Protein AF-A0AAV6ATI9-F1 (afdb_monomer_lite)

Secondary structure (DSSP, 8-state):
-EE-HHHHHHHHHHHHTT----EEEEES--EE-S-HHHHHHHHHHTT---GGGSTT-S--SBSHHHHHHTT-SEEEEEESSSTT--SEE--TTSPPPS--

Structure (mmCIF, N/CA/C/O backbone):
data_AF-A0AAV6ATI9-F1
#
_entry.id   AF-A0AAV6ATI9-F1
#
loop_
_atom_site.group_PDB
_atom_site.id
_atom_site.type_symbol
_atom_site.label_atom_id
_atom_site.label_alt_id
_atom_site.label_comp_id
_atom_site.label_asym_id
_atom_site.label_entity_id
_atom_site.label_seq_id
_atom_site.pdbx_PDB_ins_code
_atom_site.Cartn_x
_atom_site.Cartn_y
_atom_site.Cartn_z
_atom_site.occupancy
_atom_site.B_iso_or_equiv
_atom_site.auth_seq_id
_atom_site.auth_comp_id
_atom_site.auth_asym_id
_atom_site.auth_atom_id
_atom_site.pdbx_PDB_model_num
ATOM 1 N N . MET A 1 1 ? 1.048 8.694 -10.095 1.00 77.44 1 MET A N 1
ATOM 2 C CA . MET A 1 1 ? -0.210 7.931 -10.360 1.00 77.44 1 MET A CA 1
ATOM 3 C C . MET A 1 1 ? -0.442 7.092 -9.121 1.00 77.44 1 MET A C 1
ATOM 5 O O . MET A 1 1 ? 0.537 6.616 -8.569 1.00 77.44 1 MET A O 1
ATOM 9 N N . GLY A 1 2 ? -1.668 6.947 -8.622 1.00 93.56 2 GLY A N 1
ATOM 10 C CA . GLY A 1 2 ? -1.805 6.323 -7.310 1.00 93.56 2 GLY A CA 1
ATOM 11 C C . GLY A 1 2 ? -3.221 6.157 -6.806 1.00 93.56 2 GLY A C 1
ATOM 12 O O . GLY A 1 2 ? -4.196 6.407 -7.516 1.00 93.56 2 GLY A O 1
ATOM 13 N N . LEU A 1 3 ? -3.319 5.747 -5.547 1.00 97.81 3 LEU A N 1
ATOM 14 C CA . LEU A 1 3 ? -4.581 5.504 -4.876 1.00 97.81 3 LEU A CA 1
ATOM 15 C C . LEU A 1 3 ? -5.153 6.814 -4.342 1.00 97.81 3 LEU A C 1
ATOM 17 O O . LEU A 1 3 ? -4.569 7.462 -3.474 1.00 97.81 3 LEU A O 1
ATOM 21 N N . ASP A 1 4 ? -6.326 7.185 -4.843 1.00 97.94 4 ASP A N 1
ATOM 22 C CA . ASP A 1 4 ? -7.179 8.170 -4.192 1.00 97.94 4 ASP A CA 1
ATOM 23 C C . ASP A 1 4 ? -8.079 7.503 -3.137 1.00 97.94 4 ASP A C 1
ATOM 25 O O . ASP A 1 4 ? -8.059 6.288 -2.909 1.00 97.94 4 ASP A O 1
ATOM 29 N N . ILE A 1 5 ? -8.914 8.307 -2.483 1.00 97.94 5 ILE A N 1
ATOM 30 C CA . ILE A 1 5 ? -9.804 7.814 -1.432 1.00 97.94 5 ILE A CA 1
ATOM 31 C C . ILE A 1 5 ? -10.829 6.783 -1.923 1.00 97.94 5 ILE A C 1
ATOM 33 O O . ILE A 1 5 ? -11.239 5.910 -1.154 1.00 97.94 5 ILE A O 1
ATOM 37 N N . ASN A 1 6 ? -11.258 6.861 -3.181 1.00 98.25 6 ASN A N 1
ATOM 38 C CA . ASN A 1 6 ? -12.245 5.938 -3.729 1.00 98.25 6 ASN A CA 1
ATOM 39 C C . ASN A 1 6 ? -11.590 4.605 -4.095 1.00 98.25 6 ASN A C 1
ATOM 41 O O . ASN A 1 6 ? -12.163 3.557 -3.799 1.00 98.25 6 ASN A O 1
ATOM 45 N N . ALA A 1 7 ? -10.368 4.630 -4.630 1.00 98.31 7 ALA A N 1
ATOM 46 C CA . ALA A 1 7 ? -9.561 3.436 -4.850 1.00 98.31 7 ALA A CA 1
ATOM 47 C C . ALA A 1 7 ? -9.289 2.702 -3.527 1.00 98.31 7 ALA A C 1
ATOM 49 O O . ALA A 1 7 ? -9.504 1.494 -3.433 1.00 98.31 7 ALA A O 1
ATOM 50 N N . VAL A 1 8 ? -8.925 3.427 -2.462 1.00 98.44 8 VAL A N 1
ATOM 51 C CA . VAL A 1 8 ? -8.765 2.843 -1.118 1.00 98.44 8 VAL A CA 1
ATOM 52 C C . VAL A 1 8 ? -10.062 2.190 -0.628 1.00 98.44 8 VAL A C 1
ATOM 54 O O . VAL A 1 8 ? -10.046 1.053 -0.155 1.00 98.44 8 VAL A O 1
ATOM 57 N N . ARG A 1 9 ? -11.203 2.877 -0.756 1.00 98.56 9 ARG A N 1
ATOM 58 C CA . ARG A 1 9 ? -12.514 2.334 -0.357 1.00 98.56 9 ARG A CA 1
ATOM 59 C C . ARG A 1 9 ? -12.896 1.089 -1.149 1.00 98.56 9 ARG A C 1
ATOM 61 O O . ARG A 1 9 ? -13.457 0.158 -0.576 1.00 98.56 9 ARG A O 1
ATOM 68 N N . PHE A 1 10 ? -12.565 1.048 -2.435 1.00 98.62 10 PHE A N 1
ATOM 69 C CA . PHE A 1 10 ? -12.754 -0.135 -3.262 1.00 98.62 10 PHE A CA 1
ATOM 70 C C . PHE A 1 10 ? -11.916 -1.320 -2.756 1.00 98.62 10 PHE A C 1
ATOM 72 O O . PHE A 1 10 ? -12.455 -2.411 -2.583 1.00 98.62 10 PHE A O 1
ATOM 79 N N . LEU A 1 11 ? -10.639 -1.107 -2.421 1.00 98.56 11 LEU A N 1
ATOM 80 C CA . LEU A 1 11 ? -9.776 -2.153 -1.852 1.00 98.56 11 LEU A CA 1
ATOM 81 C C . LEU A 1 11 ? -10.281 -2.649 -0.490 1.00 98.56 11 LEU A C 1
ATOM 83 O O . LEU A 1 11 ? -10.259 -3.849 -0.215 1.00 98.56 11 LEU A O 1
ATOM 87 N N . ILE A 1 12 ? -10.799 -1.747 0.345 1.00 98.75 12 ILE A N 1
ATOM 88 C CA . ILE A 1 12 ? -11.470 -2.103 1.602 1.00 98.75 12 ILE A CA 1
ATOM 89 C C . ILE A 1 12 ? -12.710 -2.967 1.338 1.00 98.75 12 ILE A C 1
ATOM 91 O O . ILE A 1 12 ? -12.897 -3.994 1.993 1.00 98.75 12 ILE A O 1
ATOM 95 N N . ALA A 1 13 ? -13.551 -2.586 0.375 1.00 98.75 13 ALA A N 1
ATOM 96 C CA . ALA A 1 13 ? -14.732 -3.362 0.005 1.00 98.75 13 ALA A CA 1
ATOM 97 C C . ALA A 1 13 ? -14.352 -4.759 -0.513 1.00 98.75 13 ALA A C 1
ATOM 99 O O . ALA A 1 13 ? -14.963 -5.748 -0.105 1.00 98.75 13 ALA A O 1
ATOM 100 N N . ALA A 1 14 ? -13.304 -4.859 -1.334 1.00 98.56 14 ALA A N 1
ATOM 101 C CA . ALA A 1 14 ? -12.760 -6.129 -1.804 1.00 98.56 14 ALA A CA 1
ATOM 102 C C . ALA A 1 14 ? -12.282 -6.999 -0.630 1.00 98.56 14 ALA A C 1
ATOM 104 O O . ALA A 1 14 ? -12.669 -8.166 -0.526 1.00 98.56 14 ALA A O 1
ATOM 105 N N . ARG A 1 15 ? -11.534 -6.417 0.320 1.00 98.44 15 ARG A N 1
ATOM 106 C CA . ARG A 1 15 ? -11.069 -7.122 1.524 1.00 98.44 15 ARG A CA 1
ATOM 107 C C . ARG A 1 15 ? -12.224 -7.669 2.357 1.00 98.44 15 ARG A C 1
ATOM 109 O O . ARG A 1 15 ? -12.181 -8.822 2.786 1.00 98.44 15 ARG A O 1
ATOM 116 N N . LYS A 1 16 ? -13.265 -6.858 2.567 1.00 98.19 16 LYS A N 1
ATOM 117 C CA . LYS A 1 16 ? -14.487 -7.255 3.288 1.00 98.19 16 LYS A CA 1
ATOM 118 C C . LYS A 1 16 ? -15.316 -8.296 2.534 1.00 98.19 16 LYS A C 1
ATOM 120 O O . LYS A 1 16 ? -16.075 -9.021 3.165 1.00 98.19 16 LYS A O 1
ATOM 125 N N . SER A 1 17 ? -15.143 -8.392 1.217 1.00 98.44 17 SER A N 1
ATOM 126 C CA . SER A 1 17 ? -15.780 -9.406 0.367 1.00 98.44 17 SER A CA 1
ATOM 127 C 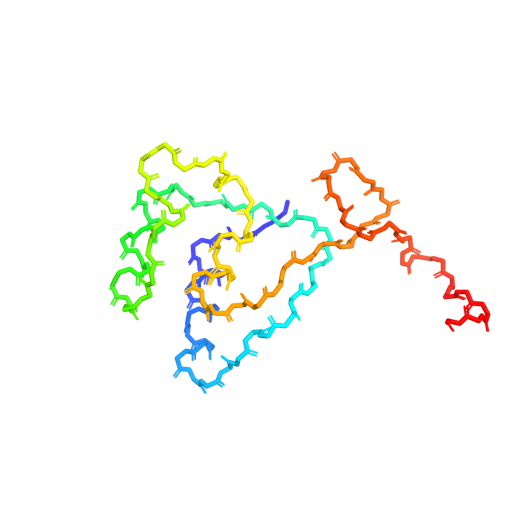C . SER A 1 17 ? -14.991 -10.719 0.297 1.00 98.44 17 SER A C 1
ATOM 129 O O . SER A 1 17 ? -15.372 -11.615 -0.447 1.00 98.44 17 SER A O 1
ATOM 131 N N . GLY A 1 18 ? -13.903 -10.850 1.066 1.00 98.00 18 GLY A N 1
ATOM 132 C CA . GLY A 1 18 ? -13.125 -12.086 1.172 1.00 98.00 18 GLY A CA 1
ATOM 133 C C . GLY A 1 18 ? -11.826 -12.109 0.368 1.00 98.00 18 GLY A C 1
ATOM 134 O O . GLY A 1 18 ? -11.140 -13.124 0.394 1.00 98.00 18 GLY A O 1
ATOM 135 N N . VAL A 1 19 ? -11.447 -11.020 -0.313 1.00 98.12 19 VAL A N 1
ATOM 136 C CA . VAL A 1 19 ? -10.134 -10.949 -0.975 1.00 98.12 19 VAL A CA 1
ATOM 137 C C . VAL A 1 19 ? -9.025 -10.955 0.073 1.00 98.12 19 VAL A C 1
ATOM 139 O O . VAL A 1 19 ? -9.031 -10.145 0.999 1.00 98.12 19 VAL A O 1
ATOM 142 N N . GLU A 1 20 ? -8.043 -11.832 -0.099 1.00 97.56 20 GLU A N 1
ATOM 143 C CA . GLU A 1 20 ? -6.822 -11.862 0.701 1.00 97.56 20 GLU A CA 1
ATOM 144 C C . GLU A 1 20 ? -5.653 -11.343 -0.138 1.00 97.56 20 GLU A C 1
ATOM 146 O O . GLU A 1 20 ? -5.323 -11.920 -1.168 1.00 97.56 20 GLU A O 1
ATOM 151 N N . PHE A 1 21 ? -5.026 -10.243 0.288 1.00 96.94 21 PHE A N 1
ATOM 152 C CA . PHE A 1 21 ? -4.005 -9.573 -0.524 1.00 96.94 21 PHE A CA 1
ATOM 153 C C . PHE A 1 21 ? -2.668 -10.320 -0.613 1.00 96.94 21 PHE A C 1
ATOM 155 O O . PHE A 1 21 ? -1.958 -10.122 -1.589 1.00 96.94 21 PHE A O 1
ATOM 162 N N . GLY A 1 22 ? -2.321 -11.170 0.363 1.00 97.75 22 GLY A N 1
ATOM 163 C CA . GLY A 1 22 ? -1.113 -12.002 0.296 1.00 97.75 22 GLY A CA 1
ATOM 164 C C . GLY A 1 22 ? 0.145 -11.203 -0.065 1.00 97.75 22 GLY A C 1
ATOM 165 O O . GLY A 1 22 ? 0.485 -10.248 0.632 1.00 97.75 22 GLY A O 1
ATOM 166 N N . ASP A 1 23 ? 0.818 -11.598 -1.141 1.00 98.38 23 ASP A N 1
ATOM 167 C CA . ASP A 1 23 ? 1.960 -10.882 -1.706 1.00 98.38 23 ASP A CA 1
ATOM 168 C C . ASP A 1 23 ? 1.493 -9.978 -2.854 1.00 98.38 23 ASP A C 1
ATOM 170 O O . ASP A 1 23 ? 1.005 -10.454 -3.879 1.00 98.38 23 ASP A O 1
ATOM 174 N N . VAL A 1 24 ? 1.612 -8.662 -2.667 1.00 98.25 24 VAL A N 1
ATOM 175 C CA . VAL A 1 24 ? 1.127 -7.654 -3.617 1.00 98.25 24 VAL A CA 1
ATOM 176 C C . VAL A 1 24 ? 2.283 -7.147 -4.470 1.00 98.25 24 VAL A C 1
ATOM 178 O O . VAL A 1 24 ? 3.287 -6.679 -3.936 1.00 98.25 24 VAL A O 1
ATOM 181 N N . LEU A 1 25 ? 2.106 -7.168 -5.791 1.00 97.69 25 LEU A N 1
ATOM 182 C CA . LEU A 1 25 ? 2.976 -6.486 -6.746 1.00 97.69 25 LEU A CA 1
ATOM 183 C C . LEU A 1 25 ? 2.194 -5.366 -7.444 1.00 97.69 25 LEU A C 1
ATOM 185 O O . LEU A 1 25 ? 1.148 -5.628 -8.038 1.00 97.69 25 LEU A O 1
ATOM 189 N N . THR A 1 26 ? 2.692 -4.131 -7.393 1.00 97.19 26 THR A N 1
ATOM 190 C CA . THR A 1 26 ? 2.149 -3.005 -8.169 1.00 97.19 26 THR A CA 1
ATOM 191 C C . THR A 1 26 ? 3.002 -2.716 -9.401 1.00 97.19 26 THR A C 1
ATOM 193 O O . THR A 1 26 ? 4.215 -2.909 -9.379 1.00 97.19 26 THR A O 1
ATOM 196 N N . LEU A 1 27 ? 2.373 -2.221 -10.471 1.00 95.75 27 LEU A N 1
ATOM 197 C CA . LEU A 1 27 ? 3.081 -1.605 -11.597 1.00 95.75 27 LEU A CA 1
ATOM 198 C C . LEU A 1 27 ? 3.277 -0.119 -11.298 1.00 95.75 27 LEU A C 1
ATOM 200 O O . LEU A 1 27 ? 2.300 0.586 -11.036 1.00 95.75 27 LEU A O 1
ATOM 204 N N . GLY A 1 28 ? 4.525 0.331 -11.279 1.00 95.25 28 GLY A N 1
ATOM 205 C CA . GLY A 1 28 ? 4.936 1.570 -10.628 1.00 95.25 28 GLY A CA 1
ATOM 206 C C . GLY A 1 28 ? 4.769 1.510 -9.108 1.00 95.25 28 GLY A C 1
ATOM 207 O O . GLY A 1 28 ? 4.003 0.697 -8.563 1.00 95.25 28 GLY A O 1
ATOM 208 N N . ARG A 1 29 ? 5.476 2.384 -8.390 1.00 95.62 29 ARG A N 1
ATOM 209 C CA . ARG A 1 29 ? 5.230 2.579 -6.958 1.00 95.62 29 ARG A CA 1
ATOM 210 C C . ARG A 1 29 ? 4.048 3.531 -6.804 1.00 95.62 29 ARG A C 1
ATOM 212 O O . ARG A 1 29 ? 4.085 4.667 -7.248 1.00 95.62 29 ARG A O 1
ATOM 219 N N . GLN A 1 30 ? 2.949 3.040 -6.240 1.00 96.88 30 GLN A N 1
ATOM 220 C CA . GLN A 1 30 ? 1.699 3.800 -6.239 1.00 96.88 30 GLN A CA 1
ATOM 221 C C . GLN A 1 30 ? 1.729 4.903 -5.181 1.00 96.88 30 GLN A C 1
ATOM 223 O O . GLN A 1 30 ? 1.862 4.602 -3.993 1.00 96.88 30 GLN A O 1
ATOM 228 N N . ASP A 1 31 ? 1.526 6.153 -5.602 1.00 97.00 31 ASP A N 1
ATOM 229 C CA . ASP A 1 31 ? 1.300 7.268 -4.679 1.00 97.00 31 ASP A CA 1
ATOM 230 C C . ASP A 1 31 ? 0.057 7.008 -3.822 1.00 97.00 31 ASP A C 1
ATOM 232 O O . ASP A 1 31 ? -0.913 6.374 -4.259 1.00 97.00 31 ASP A O 1
ATOM 236 N N . LEU A 1 32 ? 0.031 7.575 -2.623 1.00 97.81 32 LEU A N 1
ATOM 237 C CA . LEU A 1 32 ? -1.164 7.656 -1.803 1.00 97.81 32 LEU A CA 1
ATOM 238 C C . LEU A 1 32 ? -1.655 9.099 -1.737 1.00 97.81 32 LEU A C 1
ATOM 240 O O . LEU A 1 32 ? -1.190 9.920 -0.951 1.00 97.81 32 LEU A O 1
ATOM 244 N N . ASN A 1 33 ? -2.684 9.393 -2.523 1.00 97.31 33 ASN A N 1
ATOM 245 C CA . ASN A 1 33 ? -3.287 10.720 -2.622 1.00 97.31 33 ASN A CA 1
ATOM 246 C C . ASN A 1 33 ? -4.352 10.939 -1.536 1.00 97.31 33 ASN A C 1
ATOM 248 O O . ASN A 1 33 ? -5.458 11.417 -1.802 1.00 97.31 33 ASN A O 1
ATOM 252 N N . VAL A 1 34 ? -4.042 10.545 -0.297 1.00 97.12 34 VAL A N 1
ATOM 253 C CA . VAL A 1 34 ? -4.934 10.656 0.861 1.00 97.12 34 VAL A CA 1
ATOM 254 C C . VAL A 1 34 ? -4.129 11.065 2.088 1.00 97.12 34 VAL A C 1
ATOM 256 O O . VAL A 1 34 ? -3.203 10.373 2.496 1.00 97.12 34 VAL A O 1
ATOM 259 N N . TYR A 1 35 ? -4.527 12.162 2.736 1.00 96.31 35 TYR A N 1
ATOM 260 C CA . TYR A 1 35 ? -3.859 12.615 3.955 1.00 96.31 35 TYR A CA 1
ATOM 261 C C . TYR A 1 35 ? -3.888 11.543 5.063 1.00 96.31 35 TYR A C 1
ATOM 263 O O . TYR A 1 35 ? -4.947 10.943 5.292 1.00 96.31 35 TYR A O 1
ATOM 271 N N . PRO A 1 36 ? -2.801 11.365 5.842 1.00 97.12 36 PRO A N 1
ATOM 272 C CA . PRO A 1 36 ? -2.705 10.307 6.856 1.00 97.12 36 PRO A CA 1
ATOM 273 C C . PRO A 1 36 ? -3.851 10.317 7.870 1.00 97.12 36 PRO A C 1
ATOM 275 O O . PRO A 1 36 ? -4.427 9.278 8.186 1.00 97.12 36 PRO A O 1
ATOM 278 N N . ALA A 1 37 ? -4.263 11.505 8.324 1.00 96.94 37 ALA A N 1
ATOM 279 C CA . ALA A 1 37 ? -5.386 11.648 9.248 1.00 96.94 37 ALA A CA 1
ATOM 280 C C . ALA A 1 37 ? -6.699 11.093 8.669 1.00 96.94 37 ALA A C 1
ATOM 282 O O . ALA A 1 37 ? -7.474 10.465 9.395 1.00 96.94 37 ALA A O 1
ATOM 283 N N . LYS A 1 38 ? -6.932 11.285 7.363 1.00 97.88 38 LYS A N 1
ATOM 284 C CA . LYS A 1 38 ? -8.105 10.744 6.671 1.00 97.88 38 LYS A CA 1
ATOM 285 C C . LYS A 1 38 ? -7.988 9.233 6.478 1.00 97.88 38 LYS A C 1
ATOM 287 O O . LYS A 1 38 ? -8.981 8.542 6.692 1.00 97.88 38 LYS A O 1
ATOM 292 N N . MET A 1 39 ? -6.799 8.722 6.151 1.00 98.19 39 MET A N 1
ATOM 293 C CA . MET A 1 39 ? -6.560 7.279 6.046 1.00 98.19 39 MET A CA 1
ATOM 294 C C . MET A 1 39 ? -6.835 6.541 7.350 1.00 98.19 39 MET A C 1
ATOM 296 O O . MET A 1 39 ? -7.541 5.536 7.325 1.00 98.19 39 MET A O 1
ATOM 300 N N . ARG A 1 40 ? -6.357 7.060 8.490 1.00 97.94 40 ARG A N 1
ATOM 301 C CA . ARG A 1 40 ? -6.660 6.466 9.802 1.00 97.94 40 ARG A CA 1
ATOM 302 C C . ARG A 1 40 ? -8.158 6.338 10.033 1.00 97.94 40 ARG A C 1
ATOM 304 O O . ARG A 1 40 ? -8.632 5.247 10.315 1.00 97.94 40 ARG A O 1
ATOM 311 N N . SER A 1 41 ? -8.889 7.440 9.845 1.00 98.19 41 SER A N 1
ATOM 312 C CA . SER A 1 41 ? -10.340 7.474 10.037 1.00 98.19 41 SER A CA 1
ATOM 313 C C . SER A 1 41 ? -11.053 6.444 9.159 1.00 98.19 41 SER A C 1
ATOM 315 O O . SER A 1 41 ? -11.950 5.767 9.646 1.00 98.19 41 SER A O 1
ATOM 317 N N . VAL A 1 42 ? -10.647 6.297 7.894 1.00 98.38 42 VAL A N 1
ATOM 318 C CA . VAL A 1 42 ? -11.258 5.330 6.969 1.00 98.38 42 VAL A CA 1
ATOM 319 C C . VAL A 1 42 ? -10.929 3.882 7.341 1.00 98.38 42 VAL A C 1
ATOM 321 O O . VAL A 1 42 ? -11.798 3.020 7.247 1.00 98.38 42 VAL A O 1
ATOM 324 N N . LEU A 1 43 ? -9.700 3.594 7.771 1.00 98.50 43 LEU A N 1
ATOM 325 C CA . LEU A 1 43 ? -9.315 2.248 8.206 1.00 98.50 43 LEU A CA 1
ATOM 326 C C . LEU A 1 43 ? -10.056 1.846 9.486 1.00 98.50 43 LEU A C 1
ATOM 328 O O . LEU A 1 43 ? -10.634 0.761 9.537 1.00 98.50 43 LEU A O 1
ATOM 332 N N . GLU A 1 44 ? -10.110 2.740 10.473 1.00 98.38 44 GLU A N 1
ATOM 333 C CA . GLU A 1 44 ? -10.795 2.525 11.753 1.00 98.38 44 GLU A CA 1
ATOM 334 C C . GLU A 1 44 ? -12.307 2.337 11.575 1.00 98.38 44 GLU A C 1
ATOM 336 O O . GLU A 1 44 ? -12.873 1.408 12.149 1.00 98.38 44 GLU A O 1
ATOM 341 N N . GLU A 1 45 ? -12.950 3.143 10.718 1.00 98.38 45 GLU A N 1
ATOM 342 C CA . GLU A 1 45 ? -14.375 3.008 10.356 1.00 98.38 45 GLU A CA 1
ATOM 343 C C . GLU A 1 45 ? -14.711 1.602 9.832 1.00 98.38 45 GLU A C 1
ATOM 345 O O . GLU A 1 45 ? -15.825 1.100 9.999 1.00 98.38 45 GLU A O 1
ATOM 350 N N . HIS A 1 46 ? -13.739 0.938 9.210 1.00 98.25 46 HIS A N 1
ATOM 351 C CA . HIS A 1 46 ? -13.900 -0.391 8.638 1.00 98.25 46 HIS A CA 1
ATOM 352 C C . HIS A 1 46 ? -13.232 -1.510 9.448 1.00 98.25 46 HIS A C 1
ATOM 354 O O . HIS A 1 46 ? -13.241 -2.655 8.995 1.00 98.25 46 HIS A O 1
ATOM 360 N N . GLY A 1 47 ? -12.728 -1.212 10.650 1.00 98.06 47 GLY A N 1
ATOM 361 C CA . GLY A 1 47 ? -12.153 -2.197 11.569 1.00 98.06 47 GLY A CA 1
ATOM 362 C C . GLY A 1 47 ? -10.749 -2.681 11.195 1.00 98.06 47 GLY A C 1
ATOM 363 O O . GLY A 1 47 ? -10.341 -3.753 11.637 1.00 98.06 47 GLY A O 1
ATOM 364 N N . PHE A 1 48 ? -10.010 -1.922 10.383 1.00 98.38 48 PHE A N 1
ATOM 365 C CA . PHE A 1 48 ? -8.620 -2.213 10.026 1.00 98.38 48 PHE A CA 1
ATOM 366 C C . PHE A 1 48 ? -7.639 -1.419 10.893 1.00 98.38 48 PHE A C 1
ATOM 368 O O . PHE A 1 48 ? -7.959 -0.350 11.413 1.00 98.38 48 PHE A O 1
ATOM 375 N N . SER A 1 49 ? -6.417 -1.940 11.036 1.00 97.50 49 SER A N 1
ATOM 376 C CA . SER A 1 49 ? -5.353 -1.249 11.769 1.00 97.50 49 SER A CA 1
ATOM 377 C C . SER A 1 49 ? -4.981 0.061 11.075 1.00 97.50 49 SER A C 1
ATOM 379 O O . SER A 1 49 ? -4.756 0.080 9.870 1.00 97.50 49 SER A O 1
ATOM 381 N N . SER A 1 50 ? -4.869 1.144 11.842 1.00 97.38 50 SER A N 1
ATOM 382 C CA . SER A 1 50 ? -4.458 2.471 11.370 1.00 97.38 50 SER A CA 1
ATOM 383 C C . SER A 1 50 ? -3.043 2.862 11.819 1.00 97.38 50 SER A C 1
ATOM 385 O O . SER A 1 50 ? -2.605 3.986 11.570 1.00 97.38 50 SER A O 1
ATOM 387 N N . GLN A 1 51 ? -2.307 1.949 12.471 1.00 96.62 51 GLN A N 1
ATOM 388 C CA . GLN A 1 51 ? -1.015 2.238 13.115 1.00 96.62 51 GLN A CA 1
ATOM 389 C C . GLN A 1 51 ? 0.029 2.819 12.153 1.00 96.62 51 GLN A C 1
ATOM 391 O O . GLN A 1 51 ? 0.776 3.718 12.528 1.00 96.62 51 GLN A O 1
ATOM 396 N N . LEU A 1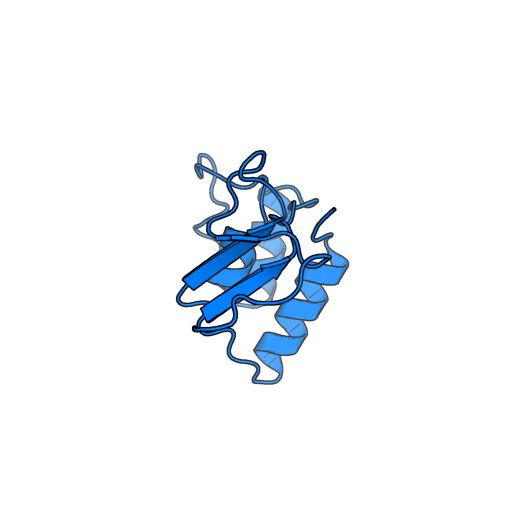 52 ? 0.039 2.363 10.897 1.00 96.94 52 LEU A N 1
ATOM 397 C CA . LEU A 1 52 ? 0.973 2.841 9.871 1.00 96.94 52 LEU A CA 1
ATOM 398 C C . LEU A 1 52 ? 0.677 4.269 9.382 1.00 96.94 52 LEU A C 1
ATOM 400 O O . LEU A 1 52 ? 1.452 4.828 8.619 1.00 96.94 52 LEU A O 1
ATOM 404 N N . PHE A 1 53 ? -0.420 4.871 9.839 1.00 97.56 53 PHE A N 1
ATOM 405 C CA . PHE A 1 53 ? -0.808 6.250 9.546 1.00 97.56 53 PHE A CA 1
ATOM 406 C C . PHE A 1 53 ? -0.855 7.126 10.810 1.00 97.56 53 PHE A C 1
ATOM 408 O O . PHE A 1 53 ? -1.386 8.241 10.782 1.00 97.56 53 PHE A O 1
ATOM 415 N N . ALA A 1 54 ? -0.336 6.633 11.941 1.00 95.56 54 ALA A N 1
ATOM 416 C CA . ALA A 1 54 ? -0.216 7.401 13.177 1.00 95.56 54 ALA A CA 1
ATOM 417 C C . ALA A 1 54 ? 0.662 8.660 12.983 1.00 95.56 54 ALA A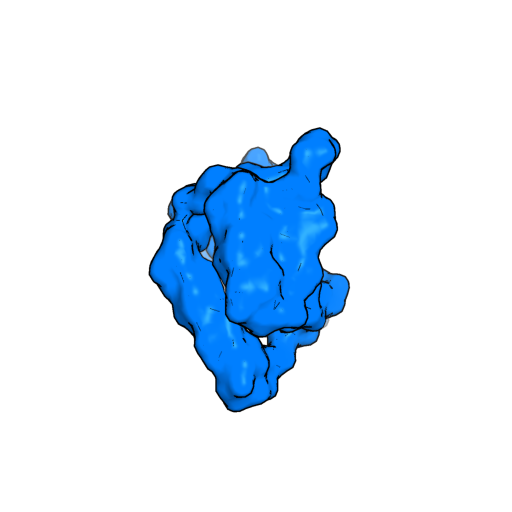 C 1
ATOM 419 O O . ALA A 1 54 ? 1.477 8.714 12.059 1.00 95.56 54 ALA A O 1
ATOM 420 N N . PRO A 1 55 ? 0.519 9.701 13.829 1.00 93.69 55 PRO A N 1
ATOM 421 C CA . PRO A 1 55 ? 1.399 10.866 13.758 1.00 93.69 55 PRO A CA 1
ATOM 422 C C . PRO A 1 55 ? 2.865 10.436 13.898 1.00 93.69 55 PRO A C 1
ATOM 424 O O . PRO A 1 55 ? 3.199 9.700 14.823 1.00 93.69 55 PRO A O 1
ATOM 427 N N . GLY A 1 56 ? 3.726 10.892 12.986 1.00 89.12 56 GLY A N 1
ATOM 428 C CA . GLY A 1 56 ? 5.142 10.509 12.959 1.00 89.12 56 GLY A CA 1
ATOM 429 C C . GLY A 1 56 ? 5.441 9.181 12.253 1.00 89.12 56 GLY A C 1
ATOM 430 O O . GLY A 1 56 ? 6.585 8.736 12.297 1.00 89.12 56 GLY A O 1
ATOM 431 N N . ALA A 1 57 ? 4.456 8.551 11.601 1.00 91.88 57 ALA A N 1
ATOM 432 C CA . ALA A 1 57 ? 4.712 7.401 10.740 1.00 91.88 57 ALA A CA 1
ATOM 433 C C . ALA A 1 57 ? 5.689 7.771 9.598 1.00 91.88 57 ALA A C 1
ATOM 435 O O . ALA A 1 57 ? 5.575 8.862 9.034 1.00 91.88 57 ALA A O 1
ATOM 436 N N . PRO A 1 58 ? 6.647 6.886 9.265 1.00 85.38 58 PRO A N 1
ATOM 437 C CA . PRO A 1 58 ? 7.799 7.231 8.431 1.00 85.38 58 PRO A CA 1
ATOM 438 C C . PRO A 1 58 ? 7.467 7.433 6.949 1.00 85.38 58 PRO A C 1
ATOM 440 O O . PRO A 1 58 ? 8.089 8.273 6.308 1.00 85.38 58 PRO A O 1
ATOM 443 N N . ASP A 1 59 ? 6.503 6.689 6.404 1.00 82.88 59 ASP A N 1
ATOM 444 C CA . ASP A 1 59 ? 6.110 6.793 4.999 1.00 82.88 59 ASP A CA 1
ATOM 445 C C . ASP A 1 59 ? 4.592 6.678 4.873 1.00 82.88 59 ASP A C 1
ATOM 447 O O . ASP A 1 59 ? 3.987 5.681 5.260 1.00 82.88 59 ASP A O 1
ATOM 451 N N . THR A 1 60 ? 3.985 7.743 4.360 1.00 90.56 60 THR A N 1
ATOM 452 C CA . THR A 1 60 ? 2.557 7.814 4.023 1.00 90.56 60 THR A CA 1
ATOM 453 C C . THR A 1 60 ? 2.337 8.445 2.647 1.00 90.56 60 THR A C 1
ATOM 455 O O . THR A 1 60 ? 1.204 8.773 2.300 1.00 90.56 60 THR A O 1
ATOM 458 N N . GLY A 1 61 ? 3.421 8.635 1.883 1.00 94.81 61 GLY A N 1
ATOM 459 C CA . GLY A 1 61 ? 3.372 9.178 0.527 1.00 94.81 61 GLY A CA 1
ATOM 460 C C . GLY A 1 61 ? 3.024 8.114 -0.507 1.00 94.81 61 GLY A C 1
ATOM 461 O O . GLY A 1 61 ? 2.460 8.443 -1.545 1.00 94.81 61 GLY A O 1
ATOM 462 N N . PHE A 1 62 ? 3.289 6.845 -0.193 1.00 96.62 62 PHE A N 1
ATOM 463 C CA . PHE A 1 62 ? 3.007 5.703 -1.056 1.00 96.62 62 PHE A CA 1
ATOM 464 C C . PHE A 1 62 ? 1.960 4.755 -0.454 1.00 96.62 62 PHE A C 1
ATOM 466 O O . PHE A 1 62 ? 1.565 4.861 0.711 1.00 96.62 62 PHE A O 1
ATOM 473 N N . ALA A 1 63 ? 1.443 3.850 -1.283 1.00 97.56 63 ALA A N 1
ATOM 474 C CA . ALA A 1 63 ? 0.282 3.018 -0.984 1.00 97.56 63 ALA A CA 1
ATOM 475 C C . ALA A 1 63 ? 0.576 1.749 -0.164 1.00 97.56 63 ALA A C 1
ATOM 477 O O . ALA A 1 63 ? -0.369 1.095 0.288 1.00 97.56 63 ALA A O 1
ATOM 478 N N . GLU A 1 64 ? 1.834 1.362 0.055 1.00 97.75 64 GLU A N 1
ATOM 479 C CA . GLU A 1 64 ? 2.183 0.127 0.775 1.00 97.75 64 GLU A CA 1
ATOM 480 C C . GLU A 1 64 ? 1.539 0.047 2.166 1.00 97.75 64 GLU A C 1
ATOM 482 O O . GLU A 1 64 ? 0.962 -1.000 2.481 1.00 97.75 64 GLU A O 1
ATOM 487 N N . PRO A 1 65 ? 1.526 1.120 2.984 1.00 97.94 65 PRO A N 1
ATOM 488 C CA . PRO A 1 65 ? 0.830 1.120 4.266 1.00 97.94 65 PRO A CA 1
ATOM 489 C C . PRO A 1 65 ? -0.666 0.786 4.166 1.00 97.94 65 PRO A C 1
ATOM 491 O O . PRO A 1 65 ? -1.206 0.162 5.083 1.00 97.94 65 PRO A O 1
ATOM 494 N N . VAL A 1 66 ? -1.341 1.134 3.060 1.00 98.12 66 VAL A N 1
ATOM 495 C CA . VAL A 1 66 ? -2.747 0.756 2.822 1.00 98.12 66 VAL A CA 1
ATOM 496 C C . VAL A 1 66 ? -2.853 -0.757 2.680 1.00 98.12 66 VAL A C 1
ATOM 498 O O . VAL A 1 66 ? -3.574 -1.392 3.446 1.00 98.12 66 VAL A O 1
ATOM 501 N N . PHE A 1 67 ? -2.096 -1.357 1.759 1.00 98.38 67 PHE A N 1
ATOM 502 C CA . PHE A 1 67 ? -2.126 -2.805 1.529 1.00 98.38 67 PHE A CA 1
ATOM 503 C C . PHE A 1 67 ? -1.743 -3.595 2.786 1.00 98.38 67 PHE A C 1
ATOM 505 O O . PHE A 1 67 ? -2.404 -4.579 3.122 1.00 98.38 67 PHE A O 1
ATOM 512 N N . LYS A 1 68 ? -0.735 -3.134 3.538 1.00 98.25 68 LYS A N 1
ATOM 513 C CA . LYS A 1 68 ? -0.347 -3.731 4.826 1.00 98.25 68 LYS A CA 1
ATOM 514 C C . LYS A 1 68 ? -1.473 -3.666 5.855 1.00 98.25 68 LYS A C 1
ATOM 516 O O . LYS A 1 68 ? -1.759 -4.671 6.502 1.00 98.25 68 LYS A O 1
ATOM 521 N N . SER A 1 69 ? -2.160 -2.530 5.959 1.00 98.12 69 SER A N 1
ATOM 522 C CA . SER A 1 69 ? -3.314 -2.368 6.857 1.00 98.12 69 SER A CA 1
ATOM 523 C C . SER A 1 69 ? -4.483 -3.291 6.484 1.00 98.12 69 SER A C 1
ATOM 525 O O . SER A 1 69 ? -5.231 -3.723 7.359 1.00 98.12 69 SER A O 1
ATOM 527 N N . LEU A 1 70 ? -4.611 -3.649 5.200 1.00 98.50 70 LEU A N 1
ATOM 528 C CA . LEU A 1 70 ? -5.603 -4.606 4.689 1.00 98.50 70 LEU A CA 1
ATOM 529 C C . LEU A 1 70 ? -5.156 -6.078 4.774 1.00 98.50 70 LEU A C 1
ATOM 531 O O . LEU A 1 70 ? -5.921 -6.978 4.413 1.00 98.50 70 LEU A O 1
ATOM 535 N N . GLY A 1 71 ? -3.956 -6.343 5.296 1.00 98.12 71 GLY A N 1
ATOM 536 C CA . GLY A 1 71 ? -3.447 -7.690 5.562 1.00 98.12 71 GLY A CA 1
ATOM 537 C C . GLY A 1 71 ? -2.495 -8.254 4.505 1.00 98.12 71 GLY A C 1
ATOM 538 O O . GLY A 1 71 ? -2.286 -9.466 4.483 1.00 98.12 71 GLY A O 1
ATOM 539 N N . ALA A 1 72 ? -1.915 -7.424 3.635 1.00 98.44 72 ALA A N 1
ATOM 540 C CA . ALA A 1 72 ? -0.845 -7.872 2.744 1.00 98.44 72 ALA A CA 1
ATOM 541 C C . ALA A 1 72 ? 0.400 -8.312 3.542 1.00 98.44 72 ALA A C 1
ATOM 543 O O . ALA A 1 72 ? 0.879 -7.602 4.431 1.00 98.44 72 ALA A O 1
ATOM 544 N N . LYS A 1 73 ? 0.960 -9.472 3.190 1.00 98.19 73 LYS A N 1
ATOM 545 C CA . LYS A 1 73 ? 2.202 -10.033 3.742 1.00 98.19 73 LYS A CA 1
ATOM 546 C C . LYS A 1 73 ? 3.421 -9.310 3.195 1.00 98.19 73 LYS A C 1
ATOM 548 O O . LYS A 1 73 ? 4.280 -8.891 3.968 1.00 98.19 73 LYS A O 1
ATOM 553 N N . SER A 1 74 ? 3.451 -9.049 1.893 1.00 98.00 74 SER A N 1
ATOM 554 C CA . SER A 1 74 ? 4.476 -8.253 1.217 1.00 98.00 74 SER A CA 1
ATOM 555 C C . SER A 1 74 ? 3.830 -7.277 0.236 1.00 98.00 74 SER A C 1
ATOM 557 O O . SER A 1 74 ? 2.704 -7.485 -0.213 1.00 98.00 74 SER A O 1
ATOM 559 N N . VAL A 1 75 ? 4.514 -6.162 -0.012 1.00 97.81 75 VAL A N 1
ATOM 560 C CA . VAL A 1 75 ? 4.126 -5.197 -1.039 1.00 97.81 75 VAL A CA 1
ATOM 561 C C . VAL A 1 75 ? 5.408 -4.793 -1.742 1.00 97.81 75 VAL A C 1
ATOM 563 O O . VAL A 1 75 ? 6.326 -4.284 -1.100 1.00 97.81 75 VAL A O 1
ATOM 566 N N . CYS A 1 76 ? 5.472 -5.075 -3.030 1.00 97.81 76 CYS A N 1
ATOM 567 C CA . CYS A 1 76 ? 6.571 -4.715 -3.904 1.00 97.81 76 CYS A CA 1
ATOM 568 C C . CYS A 1 76 ? 6.015 -3.933 -5.090 1.00 97.81 76 CYS A C 1
ATOM 570 O O . CYS A 1 76 ? 4.847 -4.067 -5.453 1.00 97.81 76 CYS A O 1
ATOM 572 N N . SER A 1 77 ? 6.873 -3.150 -5.721 1.00 97.50 77 SER A N 1
ATOM 573 C CA . SER A 1 77 ? 6.575 -2.454 -6.966 1.00 97.50 77 SER A CA 1
ATOM 574 C C . SER A 1 77 ? 7.540 -2.905 -8.054 1.00 97.50 77 SER A C 1
ATOM 576 O O . SER A 1 77 ? 8.695 -3.245 -7.776 1.00 97.50 77 SER A O 1
ATOM 578 N N . MET A 1 78 ? 7.044 -2.929 -9.286 1.00 96.56 78 MET A N 1
ATOM 579 C CA . MET A 1 78 ? 7.824 -3.140 -10.495 1.00 96.56 78 MET A CA 1
ATOM 580 C C . MET A 1 78 ? 7.701 -1.920 -11.391 1.00 96.56 78 MET A C 1
ATOM 582 O O . MET A 1 78 ? 6.586 -1.480 -11.663 1.00 96.56 78 MET A O 1
ATOM 586 N N . ASP A 1 79 ? 8.819 -1.404 -11.877 1.00 96.31 79 ASP A N 1
ATOM 587 C CA . ASP A 1 79 ? 8.827 -0.292 -12.826 1.00 96.31 79 ASP A CA 1
ATOM 588 C C . ASP A 1 79 ? 9.998 -0.422 -13.809 1.00 96.31 79 ASP A C 1
ATOM 590 O O . ASP A 1 79 ? 10.887 -1.252 -13.619 1.00 96.31 79 ASP A O 1
ATOM 594 N N . PHE A 1 80 ? 10.027 0.390 -14.865 1.00 95.12 80 PHE A N 1
ATOM 595 C CA . PHE A 1 80 ? 11.118 0.388 -15.844 1.00 95.12 80 PHE A CA 1
ATOM 596 C C . PHE A 1 80 ? 12.443 0.910 -15.255 1.00 95.12 80 PHE A C 1
ATOM 598 O O . PHE A 1 80 ? 13.503 0.696 -15.844 1.00 95.12 80 PHE A O 1
ATOM 605 N N . SER A 1 81 ? 12.396 1.598 -14.107 1.00 94.69 81 SER A N 1
ATOM 606 C CA . SER A 1 81 ? 13.557 2.120 -13.377 1.00 94.69 81 SER A CA 1
ATOM 607 C 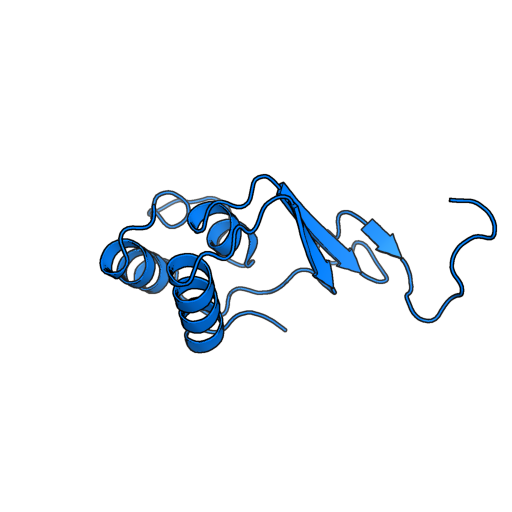C . SER A 1 81 ? 13.333 2.092 -11.860 1.00 94.69 81 SER A C 1
ATOM 609 O O . SER A 1 81 ? 12.208 1.950 -11.391 1.00 94.69 81 SER A O 1
ATOM 611 N N . ASP A 1 82 ? 14.394 2.260 -11.076 1.00 94.19 82 ASP A N 1
ATOM 612 C CA . ASP A 1 82 ? 14.349 2.333 -9.610 1.00 94.19 82 ASP A CA 1
ATOM 613 C C . ASP A 1 82 ? 14.114 3.756 -9.070 1.00 94.19 82 ASP A C 1
ATOM 615 O O . ASP A 1 82 ? 14.213 3.974 -7.864 1.00 94.19 82 ASP A O 1
ATOM 619 N N . PHE A 1 83 ? 13.766 4.723 -9.929 1.00 94.69 83 PHE A N 1
ATOM 620 C CA . PHE A 1 83 ? 13.657 6.143 -9.570 1.00 94.69 83 PHE A CA 1
ATOM 621 C C . PHE A 1 83 ? 12.727 6.411 -8.372 1.00 94.69 83 PHE A C 1
ATOM 623 O O . PHE A 1 83 ? 13.075 7.189 -7.485 1.00 94.69 83 PHE A O 1
ATOM 630 N N . GLU A 1 84 ? 11.574 5.737 -8.306 1.00 92.81 84 GLU A N 1
ATOM 631 C CA . GLU A 1 84 ? 10.620 5.847 -7.184 1.00 92.81 84 GLU A CA 1
ATOM 632 C C . GLU A 1 84 ? 10.842 4.775 -6.098 1.00 92.81 84 GLU A C 1
ATOM 634 O O . GLU A 1 84 ? 10.050 4.639 -5.163 1.00 92.81 84 GLU A O 1
ATOM 639 N N . GLY A 1 85 ? 11.933 4.012 -6.191 1.00 93.31 85 GLY A N 1
ATOM 640 C CA . GLY A 1 85 ? 12.265 2.917 -5.281 1.00 93.31 85 GLY A CA 1
ATOM 641 C C . GLY A 1 85 ? 11.571 1.600 -5.628 1.00 93.31 85 GLY A C 1
ATOM 642 O O . GLY A 1 85 ? 11.162 0.872 -4.724 1.00 93.31 85 GLY A O 1
ATOM 643 N N . ALA A 1 86 ? 11.400 1.299 -6.921 1.00 95.00 86 ALA A N 1
ATOM 644 C CA . ALA A 1 86 ? 10.843 0.022 -7.357 1.00 95.00 86 ALA A CA 1
ATOM 645 C C . ALA A 1 86 ? 11.712 -1.159 -6.894 1.00 95.00 86 ALA A C 1
ATOM 647 O O . ALA A 1 86 ? 12.931 -1.147 -7.054 1.00 95.00 86 ALA A O 1
ATOM 648 N N . VAL A 1 87 ? 11.080 -2.195 -6.330 1.00 96.62 87 VAL A N 1
ATOM 649 C CA . VAL A 1 87 ? 11.786 -3.406 -5.867 1.00 96.62 87 VAL A CA 1
ATOM 650 C C . VAL A 1 87 ? 12.274 -4.230 -7.056 1.00 96.62 87 VAL A C 1
ATOM 652 O O . VAL A 1 87 ? 13.367 -4.791 -7.023 1.00 96.62 87 VAL A O 1
ATOM 655 N N . PHE A 1 88 ? 11.462 -4.296 -8.110 1.00 95.44 88 PHE A N 1
ATOM 656 C CA . PHE A 1 88 ? 11.798 -4.970 -9.355 1.00 95.44 88 PHE A CA 1
ATOM 657 C C . PHE A 1 88 ? 11.940 -3.941 -10.473 1.00 95.44 88 PHE A C 1
ATOM 659 O O . PHE A 1 88 ? 11.029 -3.156 -10.719 1.00 95.44 88 PHE A O 1
ATOM 666 N N . VAL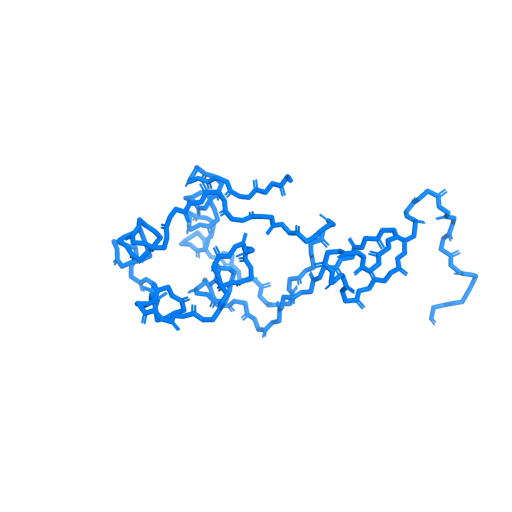 A 1 89 ? 13.066 -3.971 -11.181 1.00 95.00 89 VAL A N 1
ATOM 667 C CA . VAL A 1 89 ? 13.278 -3.120 -12.355 1.00 95.00 89 VAL A CA 1
ATOM 668 C C . VAL A 1 89 ? 13.106 -3.965 -13.610 1.00 95.00 89 VAL A C 1
ATOM 670 O O . VAL A 1 89 ? 13.904 -4.867 -13.870 1.00 95.00 89 VAL A O 1
ATOM 673 N N . HIS A 1 90 ? 12.050 -3.701 -14.373 1.00 92.38 90 HIS A N 1
ATOM 674 C CA . HIS A 1 90 ? 11.765 -4.381 -15.629 1.00 92.38 90 HIS A CA 1
ATOM 675 C C . HIS A 1 90 ? 10.963 -3.483 -16.579 1.00 92.38 90 HIS A C 1
ATOM 677 O O . HIS A 1 90 ? 9.883 -3.000 -16.241 1.00 92.38 90 HIS A O 1
ATOM 683 N N . ASP A 1 91 ? 11.481 -3.290 -17.792 1.00 94.25 91 ASP A N 1
ATOM 684 C CA . ASP A 1 91 ? 10.746 -2.639 -18.875 1.00 94.25 91 ASP A CA 1
ATOM 685 C C . ASP A 1 91 ? 9.775 -3.641 -19.513 1.00 94.25 91 ASP A C 1
ATOM 687 O O . ASP A 1 91 ? 10.183 -4.508 -20.285 1.00 94.25 91 ASP A O 1
ATOM 691 N N . LEU A 1 92 ? 8.481 -3.495 -19.212 1.00 93.00 92 LEU A N 1
ATOM 692 C CA . LEU A 1 92 ? 7.408 -4.340 -19.753 1.00 93.00 92 LEU A CA 1
ATOM 693 C C . LEU A 1 92 ? 7.190 -4.179 -21.271 1.00 93.00 92 LEU A C 1
ATOM 695 O O . LEU A 1 92 ? 6.376 -4.903 -21.844 1.00 93.00 92 LEU A O 1
ATOM 699 N N . ASN A 1 93 ? 7.897 -3.256 -21.933 1.00 94.38 93 ASN A N 1
ATOM 700 C CA . ASN A 1 93 ? 7.944 -3.181 -23.396 1.00 94.38 93 ASN A CA 1
ATOM 701 C C . ASN A 1 93 ? 8.990 -4.127 -24.005 1.00 94.38 93 ASN A C 1
ATOM 703 O O . ASN A 1 93 ? 9.000 -4.319 -25.222 1.00 94.38 93 ASN A O 1
ATOM 707 N N . GLN A 1 94 ? 9.871 -4.712 -23.189 1.00 92.75 94 GLN A N 1
ATOM 708 C CA . GLN A 1 94 ? 10.813 -5.739 -23.618 1.00 92.75 94 GLN A CA 1
ATOM 709 C C . GLN A 1 94 ? 10.212 -7.135 -23.421 1.00 92.75 94 GLN A C 1
ATOM 711 O O . GLN A 1 94 ? 9.404 -7.349 -22.514 1.00 92.75 94 GLN A O 1
ATOM 716 N N . PRO A 1 95 ? 10.601 -8.121 -24.245 1.00 90.56 95 PRO A N 1
ATOM 717 C CA . PRO A 1 95 ? 10.241 -9.504 -23.979 1.00 90.56 95 PRO A CA 1
ATOM 718 C C . PRO A 1 95 ? 10.817 -9.963 -22.632 1.00 90.56 95 PRO A C 1
ATOM 720 O O . PRO A 1 95 ? 11.876 -9.503 -22.197 1.00 90.56 95 PRO A O 1
ATOM 723 N N . LEU A 1 96 ? 10.145 -10.929 -22.003 1.00 87.75 96 LEU A N 1
ATOM 724 C CA . LEU A 1 96 ? 10.709 -11.622 -20.847 1.00 8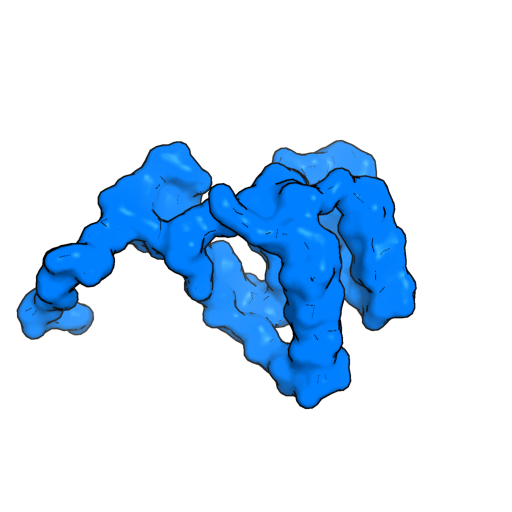7.75 96 LEU A CA 1
ATOM 725 C C . LEU A 1 96 ? 12.041 -12.299 -21.230 1.00 87.75 96 LEU A C 1
ATOM 727 O O . LEU A 1 96 ? 12.202 -12.728 -22.380 1.00 87.75 96 LEU A O 1
ATOM 731 N N . PRO A 1 97 ? 12.988 -12.437 -20.284 1.00 85.00 97 PRO A N 1
ATOM 732 C CA . PRO A 1 97 ? 14.204 -13.204 -20.514 1.00 85.00 97 PRO A CA 1
ATOM 733 C C . PRO A 1 97 ? 13.871 -14.627 -20.975 1.00 85.00 97 PRO A C 1
ATOM 735 O O . PRO A 1 97 ? 12.902 -15.227 -20.516 1.00 85.00 97 PRO A O 1
ATOM 738 N N . ALA A 1 98 ? 14.701 -15.197 -21.852 1.00 89.12 98 ALA A N 1
ATOM 739 C CA . ALA A 1 98 ? 14.475 -16.548 -22.374 1.00 89.12 98 ALA A CA 1
ATOM 740 C C . ALA A 1 98 ? 14.491 -17.643 -21.284 1.00 89.12 98 ALA A C 1
ATOM 742 O O . ALA A 1 98 ? 13.990 -18.738 -21.525 1.00 89.12 98 ALA A O 1
ATOM 743 N N . ASN A 1 99 ? 15.049 -17.346 -20.104 1.00 84.56 99 ASN A N 1
ATOM 744 C CA . ASN A 1 99 ? 15.068 -18.218 -18.932 1.00 84.56 99 ASN A CA 1
ATOM 745 C C . ASN A 1 99 ? 14.654 -17.407 -17.690 1.00 84.56 99 ASN A C 1
ATOM 747 O O . ASN A 1 99 ? 15.200 -16.321 -17.482 1.00 84.56 99 ASN A O 1
ATOM 751 N N . LEU A 1 100 ? 13.721 -17.943 -16.894 1.00 72.25 100 LEU A N 1
ATOM 752 C CA . LEU A 1 100 ? 13.239 -17.389 -15.618 1.00 72.25 100 LEU A CA 1
ATOM 753 C C . LEU A 1 100 ? 13.853 -18.127 -14.425 1.00 72.25 100 LEU A C 1
ATOM 755 O O . LEU A 1 100 ? 14.019 -19.364 -14.535 1.00 72.25 100 LEU A O 1
#

Foldseek 3Di:
DADEPVNLVVVLVCLVVPDACEAAEAAPFHFYPDQLVRQLVVLVVSPWDSVCSPPPRDDDGTCQVSNVSSPYPHYAYEYCDCPVPGPHHDDPVDDDPPPD

Sequence (100 aa):
MGLDINAVRFLIAARKSGVEFGDVLTLGRQDLNVYPAKMRSVLEEHGFSSQLFAPGAPDTGFAEPVFKSLGAKSVCSMDFSDFEGAVFVHDLNQPLPANL

Radius of gyration: 14.7 Å; chains: 1; bounding box: 31×31×38 Å

pLDDT: mean 95.63, std 4.48, range [72.25, 98.75]